Protein AF-A0A662XYL2-F1 (afdb_monomer_lite)

Secondary structure (DSSP, 8-state):
-TTS---TT-TT--SSHHHHHHHHHHHTT------SS---------PPPP------HHHHHHHHHHHHHHHHHHHHHHHHTT---SS--PPPTT-GGGS--SSS-HHHHHHHHT--TTSPP-TT-S-SS--HHHHTTT-----PPPP-

Sequence (148 aa):
LLDVRSDPHTPLVSLGHEYARATRFWTRGYDFYAPNEDVLFARYTWHESPLPLRASDSDIDAEQQQERVLAQSNRRIRQLLGLPMSVDNEPLEQSEPYALGQQRSMAAWQEFSGIDPNAAFNESTTNQFTICGAMTRGQLHYVPYEMK

Structure (mmCIF, N/CA/C/O backbone):
data_AF-A0A662XYL2-F1
#
_entry.id   AF-A0A662XYL2-F1
#
loop_
_atom_site.group_PDB
_atom_site.id
_atom_site.type_symbol
_atom_site.label_atom_id
_atom_site.label_alt_id
_atom_site.label_comp_id
_atom_site.label_asym_id
_atom_site.label_entity_id
_atom_site.label_seq_id
_atom_site.pdbx_PDB_ins_code
_atom_site.Cartn_x
_atom_site.Cartn_y
_atom_site.Cartn_z
_atom_site.occupancy
_atom_site.B_iso_or_equiv
_atom_site.auth_seq_id
_atom_site.auth_comp_id
_atom_site.auth_asym_id
_atom_site.auth_atom_id
_atom_site.pdbx_PDB_model_num
ATOM 1 N N . LEU A 1 1 ? -8.621 -15.058 1.723 1.00 55.62 1 LEU A N 1
ATOM 2 C CA . LEU A 1 1 ? -7.239 -14.901 1.195 1.00 55.62 1 LEU A CA 1
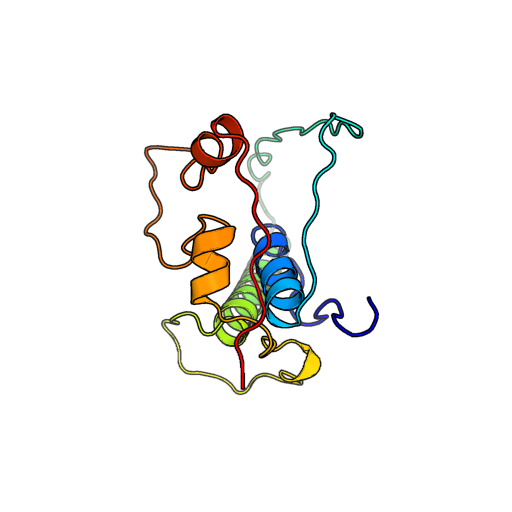ATOM 3 C C . LEU A 1 1 ? -7.146 -15.082 -0.321 1.00 55.62 1 LEU A C 1
ATOM 5 O O . LEU A 1 1 ? -6.520 -14.246 -0.950 1.00 55.62 1 LEU A O 1
ATOM 9 N N . LEU A 1 2 ? -7.781 -16.095 -0.932 1.00 66.25 2 LEU A N 1
ATOM 10 C CA . LEU A 1 2 ? -7.751 -16.287 -2.401 1.00 66.25 2 LEU A CA 1
ATOM 11 C C . LEU A 1 2 ? -8.402 -15.153 -3.220 1.00 66.25 2 LEU A C 1
ATOM 13 O O . LEU A 1 2 ? -8.136 -15.038 -4.417 1.00 66.25 2 LEU A O 1
ATOM 17 N N . ASP A 1 3 ? -9.235 -14.340 -2.569 1.00 79.25 3 ASP A N 1
ATOM 18 C CA . ASP A 1 3 ? -9.951 -13.208 -3.165 1.00 79.25 3 ASP A CA 1
ATOM 19 C C . ASP A 1 3 ? -9.071 -11.949 -3.338 1.00 79.25 3 ASP A C 1
ATOM 21 O O . ASP A 1 3 ? -9.330 -11.108 -4.191 1.00 79.25 3 ASP A O 1
ATOM 25 N N . VAL A 1 4 ? -7.963 -11.843 -2.586 1.00 88.31 4 VAL A N 1
ATOM 26 C CA . VAL A 1 4 ? -6.969 -10.759 -2.722 1.00 88.31 4 VAL A CA 1
ATOM 27 C C . VAL A 1 4 ? -5.607 -11.369 -3.027 1.00 88.31 4 VAL A C 1
ATOM 29 O O . VAL A 1 4 ? -4.793 -11.639 -2.143 1.00 88.31 4 VAL A O 1
ATOM 32 N N . ARG A 1 5 ? -5.370 -11.639 -4.311 1.00 88.62 5 ARG A N 1
ATOM 33 C CA . ARG A 1 5 ? -4.148 -12.308 -4.786 1.00 88.62 5 ARG A CA 1
ATOM 34 C C . ARG A 1 5 ? -2.970 -11.348 -4.864 1.00 88.62 5 ARG A C 1
ATOM 36 O O . ARG A 1 5 ? -3.166 -10.159 -5.116 1.00 88.62 5 ARG A O 1
ATOM 43 N N . SER A 1 6 ? -1.758 -11.872 -4.700 1.00 88.81 6 SER A N 1
ATOM 44 C CA . SER A 1 6 ? -0.537 -11.165 -5.101 1.00 88.81 6 SER A CA 1
ATOM 45 C C . SER A 1 6 ? -0.603 -10.846 -6.591 1.00 88.81 6 SER A C 1
ATOM 47 O O . SER A 1 6 ? -0.973 -11.722 -7.369 1.00 88.81 6 SER A O 1
ATOM 49 N N . ASP A 1 7 ? -0.267 -9.616 -6.969 1.00 91.19 7 ASP A N 1
ATOM 50 C CA . ASP A 1 7 ? -0.190 -9.234 -8.376 1.00 91.19 7 ASP A CA 1
ATOM 51 C C . ASP A 1 7 ? 1.140 -9.746 -8.960 1.00 91.19 7 ASP A C 1
ATOM 53 O O . ASP A 1 7 ? 2.200 -9.337 -8.481 1.00 91.19 7 ASP A O 1
ATOM 57 N N . PRO A 1 8 ? 1.132 -10.672 -9.938 1.00 91.44 8 PRO 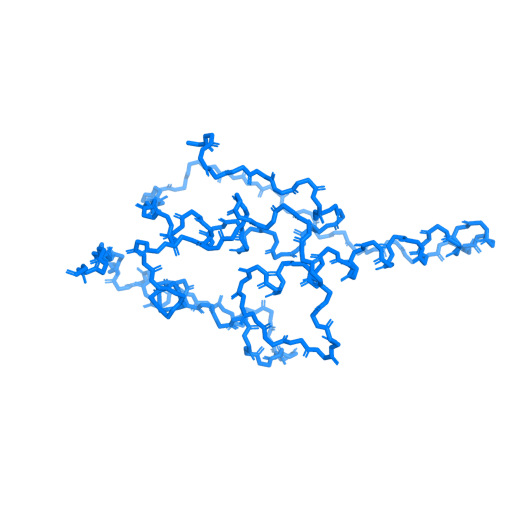A N 1
ATOM 58 C CA . PRO A 1 8 ? 2.364 -11.169 -10.547 1.00 91.44 8 PRO A CA 1
ATOM 59 C C . PRO A 1 8 ? 3.062 -10.110 -11.416 1.00 91.44 8 PRO A C 1
ATOM 61 O O . PRO A 1 8 ? 4.226 -10.287 -11.764 1.00 91.44 8 PRO A O 1
ATOM 64 N N . HIS A 1 9 ? 2.381 -9.007 -11.742 1.00 91.25 9 HIS A N 1
ATOM 65 C CA . HIS A 1 9 ? 2.877 -7.934 -12.606 1.00 91.25 9 HIS A CA 1
ATOM 66 C C . HIS A 1 9 ? 3.584 -6.807 -11.839 1.00 91.25 9 HIS A C 1
ATOM 68 O O . HIS A 1 9 ? 3.832 -5.741 -12.400 1.00 91.25 9 HIS A O 1
ATOM 74 N N . THR A 1 10 ? 3.905 -7.016 -10.558 1.00 91.56 10 THR A N 1
ATOM 75 C CA . THR A 1 10 ? 4.680 -6.063 -9.744 1.00 91.56 10 THR A CA 1
ATOM 76 C C . THR A 1 10 ? 5.993 -6.664 -9.212 1.00 91.56 10 THR A C 1
ATOM 78 O O . THR A 1 10 ? 6.211 -6.662 -7.995 1.00 91.56 10 THR A O 1
ATOM 81 N N . PRO A 1 11 ? 6.863 -7.244 -10.065 1.00 91.62 11 PRO A N 1
ATOM 82 C CA . PRO A 1 11 ? 8.149 -7.782 -9.626 1.00 91.62 11 PRO A CA 1
ATOM 83 C C . PRO A 1 11 ? 9.097 -6.681 -9.122 1.00 91.62 11 PRO A C 1
ATOM 85 O O . PRO A 1 11 ? 8.964 -5.510 -9.464 1.00 91.62 11 PRO A O 1
ATOM 88 N N . LEU A 1 12 ? 10.096 -7.076 -8.327 1.00 88.50 12 LEU A N 1
ATOM 89 C CA . LEU A 1 12 ? 11.167 -6.213 -7.796 1.00 88.50 12 LEU A CA 1
ATOM 90 C C . LEU A 1 12 ? 10.721 -5.082 -6.848 1.00 88.50 12 LEU A C 1
ATOM 92 O O . LEU A 1 12 ? 11.575 -4.431 -6.252 1.00 88.50 12 LEU A O 1
ATOM 96 N N . VAL A 1 13 ? 9.417 -4.866 -6.651 1.00 87.56 13 VAL A N 1
ATOM 97 C CA . VAL A 1 13 ? 8.908 -3.906 -5.664 1.00 87.56 13 VAL A CA 1
ATOM 98 C C . VAL A 1 13 ? 9.127 -4.467 -4.263 1.00 87.56 13 VAL A C 1
ATOM 100 O O . VAL A 1 13 ? 8.452 -5.406 -3.842 1.00 87.56 13 VAL A O 1
ATOM 103 N N . SER A 1 14 ? 10.071 -3.876 -3.540 1.00 76.56 14 SER A N 1
ATOM 104 C CA . SER A 1 14 ? 10.322 -4.165 -2.128 1.00 76.56 14 SER A CA 1
ATOM 105 C C . SER A 1 14 ? 9.605 -3.171 -1.219 1.00 76.56 14 SER A C 1
ATOM 107 O O . SER A 1 14 ? 8.895 -3.578 -0.311 1.00 76.56 14 SER A O 1
ATOM 109 N N . LEU A 1 15 ? 9.742 -1.872 -1.490 1.00 79.56 15 LEU A N 1
ATOM 110 C CA . LEU A 1 15 ? 9.164 -0.806 -0.675 1.00 79.56 15 LEU A CA 1
ATOM 111 C C . LEU A 1 15 ? 7.787 -0.389 -1.197 1.00 79.56 15 LEU A C 1
ATOM 113 O O . LEU A 1 15 ? 7.604 -0.150 -2.389 1.00 79.56 15 LEU A O 1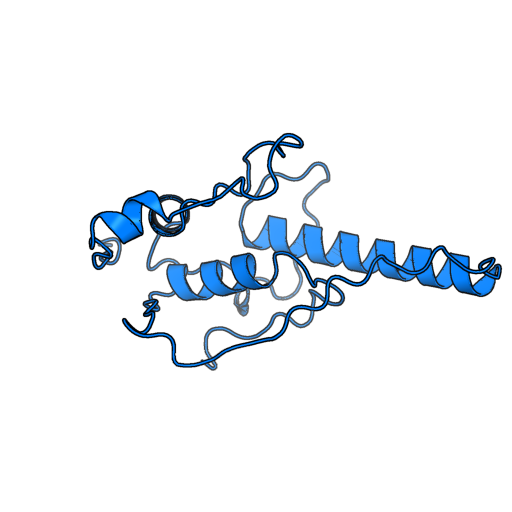
ATOM 117 N N . GLY A 1 16 ? 6.816 -0.278 -0.290 1.00 81.88 16 GLY A N 1
ATOM 118 C CA . GLY A 1 16 ? 5.461 0.192 -0.599 1.00 81.88 16 GLY A CA 1
ATOM 119 C C . GLY A 1 16 ? 4.517 -0.897 -1.117 1.00 81.88 16 GLY A C 1
ATOM 120 O O . GLY A 1 16 ? 3.309 -0.662 -1.223 1.00 81.88 16 GLY A O 1
ATOM 121 N N . HIS A 1 17 ? 5.021 -2.109 -1.366 1.00 85.81 17 HIS A N 1
ATOM 122 C CA . HIS A 1 17 ? 4.192 -3.263 -1.714 1.00 85.81 17 HIS A CA 1
ATOM 123 C C . HIS A 1 17 ? 3.237 -3.637 -0.566 1.00 85.81 17 HIS A C 1
ATOM 125 O O . HIS A 1 17 ? 2.096 -4.034 -0.815 1.00 85.81 17 HIS A O 1
ATOM 131 N N . GLU A 1 18 ? 3.652 -3.448 0.687 1.00 89.56 18 GLU A N 1
ATOM 132 C CA . GLU A 1 18 ? 2.827 -3.647 1.879 1.00 89.56 18 GLU A CA 1
ATOM 133 C C . GLU A 1 18 ? 1.633 -2.696 1.887 1.00 89.56 18 GLU A C 1
ATOM 135 O O . GLU A 1 18 ? 0.503 -3.144 2.078 1.00 89.56 18 GLU A O 1
ATOM 140 N N . TYR A 1 19 ? 1.861 -1.407 1.610 1.00 91.94 19 TYR A N 1
ATOM 141 C CA . TYR A 1 19 ? 0.793 -0.411 1.543 1.00 91.94 19 TYR A CA 1
ATOM 142 C C . TYR A 1 19 ? -0.190 -0.733 0.416 1.00 91.94 19 TYR A C 1
ATOM 144 O O . TYR A 1 19 ? -1.397 -0.799 0.650 1.00 91.94 19 TYR A O 1
ATOM 152 N N . ALA A 1 20 ? 0.307 -1.012 -0.793 1.00 92.62 20 ALA A N 1
ATOM 153 C CA . ALA A 1 20 ? -0.537 -1.364 -1.935 1.00 92.62 20 ALA A CA 1
ATOM 154 C C . ALA A 1 20 ? -1.396 -2.609 -1.652 1.00 92.62 20 ALA A C 1
ATOM 156 O O . ALA A 1 20 ? -2.594 -2.645 -1.949 1.00 92.62 20 ALA A O 1
ATOM 157 N N . ARG A 1 21 ? -0.806 -3.627 -1.018 1.00 92.25 21 ARG A N 1
ATOM 158 C CA . ARG A 1 21 ? -1.510 -4.851 -0.630 1.00 92.25 21 ARG A CA 1
ATOM 159 C C . ARG A 1 21 ? -2.539 -4.595 0.468 1.00 92.25 21 ARG A C 1
ATOM 161 O O . ARG A 1 21 ? -3.680 -5.031 0.319 1.00 92.25 21 ARG A O 1
ATOM 168 N N . ALA A 1 22 ? -2.166 -3.895 1.536 1.00 94.12 22 ALA A N 1
ATOM 169 C CA . ALA A 1 22 ? -3.066 -3.560 2.638 1.00 94.12 22 ALA A CA 1
ATOM 170 C C . ALA A 1 22 ? -4.274 -2.757 2.138 1.00 94.12 22 ALA A C 1
ATOM 172 O O . ALA A 1 22 ? -5.413 -3.106 2.434 1.00 94.12 22 ALA A O 1
ATOM 173 N N . THR A 1 23 ? -4.045 -1.778 1.263 1.00 95.50 23 THR A N 1
ATOM 174 C CA . THR A 1 23 ? -5.108 -0.984 0.635 1.00 95.50 23 THR A CA 1
ATOM 175 C C . THR A 1 23 ? -6.146 -1.867 -0.073 1.00 95.50 23 THR A C 1
ATOM 177 O O . THR A 1 23 ? -7.356 -1.688 0.081 1.00 95.50 23 THR A O 1
ATOM 180 N N . ARG A 1 24 ? -5.696 -2.883 -0.822 1.00 94.75 24 ARG A N 1
ATOM 181 C CA . ARG A 1 24 ? -6.588 -3.816 -1.532 1.00 94.75 24 ARG A CA 1
ATOM 182 C C . ARG A 1 24 ? -7.391 -4.721 -0.603 1.00 94.75 24 ARG A C 1
ATOM 184 O O . ARG A 1 24 ? -8.532 -5.040 -0.933 1.00 94.75 24 ARG A O 1
ATOM 191 N N . PHE A 1 25 ? -6.806 -5.150 0.514 1.00 94.75 25 PHE A N 1
ATOM 192 C CA . PHE A 1 25 ? -7.528 -5.886 1.553 1.00 94.75 25 PHE A CA 1
ATOM 193 C C . PHE A 1 25 ? -8.582 -4.991 2.210 1.00 94.75 25 PHE A C 1
ATOM 195 O O . PHE A 1 25 ? -9.757 -5.350 2.249 1.00 94.75 25 PHE A O 1
ATOM 202 N N . TRP A 1 26 ? -8.184 -3.799 2.645 1.00 94.81 26 TRP A N 1
ATOM 203 C CA . TRP A 1 26 ? -9.057 -2.855 3.334 1.00 94.81 26 TRP A CA 1
ATOM 204 C C . TRP A 1 26 ? -10.292 -2.481 2.509 1.00 94.81 26 TRP A C 1
ATOM 206 O O . TRP A 1 26 ? -11.425 -2.628 2.966 1.00 94.81 26 TRP A O 1
ATOM 216 N N . THR A 1 27 ? -10.080 -2.069 1.257 1.00 94.88 27 THR A N 1
ATOM 217 C CA . THR A 1 27 ? -11.156 -1.654 0.337 1.00 94.88 27 THR A CA 1
ATOM 218 C C . THR A 1 27 ? -12.078 -2.810 -0.069 1.00 94.88 27 THR A C 1
ATOM 220 O O . THR A 1 27 ? -13.202 -2.580 -0.513 1.00 94.88 27 THR A O 1
ATOM 223 N N . ARG A 1 28 ? -11.657 -4.069 0.121 1.00 93.94 28 ARG A N 1
ATOM 224 C CA . ARG A 1 28 ? -12.498 -5.273 -0.036 1.00 93.94 28 ARG A CA 1
ATOM 225 C C . ARG A 1 28 ? -13.198 -5.713 1.254 1.00 93.94 28 ARG A C 1
ATOM 227 O O . ARG A 1 28 ? -13.861 -6.743 1.251 1.00 93.94 28 ARG A O 1
ATOM 234 N N . GLY A 1 29 ? -13.090 -4.932 2.327 1.00 93.06 29 GLY A N 1
ATOM 235 C CA . GLY A 1 29 ? -13.840 -5.140 3.566 1.00 93.06 29 GLY A CA 1
ATOM 236 C C . GLY A 1 29 ? -13.125 -6.003 4.603 1.00 93.06 29 GLY A C 1
ATOM 237 O O . GLY A 1 29 ? -13.749 -6.398 5.584 1.00 93.06 29 GLY A O 1
ATOM 238 N N . TYR A 1 30 ? -11.834 -6.293 4.417 1.00 93.12 30 TYR A N 1
ATOM 239 C CA . TYR A 1 30 ? -11.042 -6.974 5.439 1.00 93.12 30 TYR A CA 1
ATOM 240 C C . TYR A 1 30 ? -10.700 -6.007 6.575 1.00 93.12 30 TYR A C 1
ATOM 242 O O . TYR A 1 30 ? -10.402 -4.836 6.335 1.00 93.12 30 TYR A O 1
ATOM 250 N N . ASP A 1 31 ? -10.705 -6.523 7.799 1.00 90.44 31 ASP A N 1
ATOM 251 C CA . ASP A 1 31 ? -10.327 -5.785 9.001 1.00 90.44 31 ASP A CA 1
ATOM 252 C C . ASP A 1 31 ? -8.880 -6.084 9.396 1.00 90.44 31 ASP A C 1
ATOM 254 O O . ASP A 1 31 ? -8.377 -7.196 9.194 1.00 90.44 31 ASP A O 1
ATOM 258 N N . PHE A 1 32 ? -8.208 -5.082 9.962 1.00 87.81 32 PHE A N 1
ATOM 259 C CA . PHE A 1 32 ? -6.845 -5.210 10.461 1.00 87.81 32 PHE A CA 1
ATOM 260 C C . PHE A 1 32 ? -6.828 -5.228 11.980 1.00 87.81 32 PHE A C 1
ATOM 262 O O . PHE A 1 32 ? -7.421 -4.377 12.638 1.00 87.81 32 PHE A O 1
ATOM 269 N N . TYR A 1 33 ? -6.108 -6.207 12.514 1.00 82.88 33 TYR A N 1
ATOM 270 C CA . TYR A 1 33 ? -5.939 -6.421 13.939 1.00 82.88 33 TYR A CA 1
ATOM 271 C C . TYR A 1 33 ? -4.449 -6.506 14.237 1.00 82.88 33 TYR A C 1
ATOM 273 O O . TYR A 1 33 ? -3.700 -7.153 13.503 1.00 82.88 33 TYR A O 1
ATOM 281 N N . ALA A 1 34 ? -4.039 -5.876 15.329 1.00 80.38 34 ALA A N 1
ATOM 282 C CA . ALA A 1 34 ? -2.728 -6.065 15.921 1.00 80.38 34 ALA A CA 1
ATOM 283 C C . ALA A 1 34 ? -2.921 -6.680 17.315 1.00 80.38 34 ALA A C 1
ATOM 285 O O . ALA A 1 34 ? -3.866 -6.301 18.013 1.00 80.38 34 ALA A O 1
ATOM 286 N N . PRO A 1 35 ? -2.078 -7.637 17.728 1.00 81.69 35 PRO A N 1
ATOM 287 C CA . PRO A 1 35 ? -2.035 -8.076 19.116 1.00 81.69 35 PRO A CA 1
ATOM 288 C C . PRO A 1 35 ? -1.749 -6.894 20.053 1.00 81.69 35 PRO A C 1
ATOM 290 O O . PRO A 1 35 ? -1.001 -5.986 19.699 1.00 81.69 35 PRO A O 1
ATOM 293 N N . ASN A 1 36 ? -2.310 -6.929 21.262 1.00 79.88 36 ASN A N 1
ATOM 294 C CA . ASN A 1 36 ? -2.044 -5.913 22.291 1.00 79.88 36 ASN A CA 1
ATOM 295 C C . ASN A 1 36 ? -0.673 -6.087 22.967 1.00 79.88 36 ASN A C 1
ATOM 297 O O . ASN A 1 36 ? -0.276 -5.258 23.782 1.00 79.88 36 ASN A O 1
ATOM 301 N N . GLU A 1 37 ? 0.017 -7.183 22.662 1.00 82.44 37 GLU A N 1
ATOM 302 C CA . GLU A 1 37 ? 1.314 -7.549 23.214 1.00 82.44 37 GLU A CA 1
ATOM 303 C C . GLU A 1 37 ? 2.250 -7.951 22.074 1.00 82.44 37 GLU A C 1
ATOM 305 O O . GLU A 1 37 ? 1.815 -8.509 21.063 1.00 82.44 37 GLU A O 1
ATOM 310 N N . ASP A 1 38 ? 3.545 -7.696 22.241 1.00 85.31 38 ASP A N 1
ATOM 311 C CA . ASP A 1 38 ? 4.547 -8.061 21.245 1.00 85.31 38 ASP A CA 1
ATOM 312 C C . ASP A 1 38 ? 4.744 -9.585 21.214 1.00 85.31 38 ASP A C 1
ATOM 314 O O . ASP A 1 38 ? 5.303 -10.181 22.135 1.00 85.31 38 ASP A O 1
ATOM 318 N N . VAL A 1 39 ? 4.294 -10.227 20.131 1.00 90.00 39 VAL A N 1
ATOM 319 C CA . VAL A 1 39 ? 4.354 -11.695 19.965 1.00 90.00 39 VAL A CA 1
ATOM 320 C C . VAL A 1 39 ? 5.430 -12.172 18.984 1.00 90.00 39 VAL A C 1
ATOM 322 O O . VAL A 1 39 ? 5.747 -13.360 18.951 1.00 90.00 39 VAL A O 1
ATOM 325 N N . LEU A 1 40 ? 5.990 -11.275 18.166 1.00 89.50 40 LEU A N 1
ATOM 326 C CA . LEU A 1 40 ? 6.980 -11.604 17.139 1.00 89.50 40 LEU A CA 1
ATOM 327 C C . LEU A 1 40 ? 8.031 -10.499 17.035 1.00 89.50 40 LEU A C 1
ATOM 329 O O . LEU A 1 40 ? 7.701 -9.333 16.841 1.00 89.50 40 LEU A O 1
ATOM 333 N N . PHE A 1 41 ? 9.303 -10.892 17.078 1.00 87.62 41 PHE A N 1
ATOM 334 C CA . PHE A 1 41 ? 10.437 -9.982 16.952 1.00 87.62 41 PHE A CA 1
ATOM 335 C C . PHE A 1 41 ? 11.244 -10.328 15.701 1.00 87.62 41 PHE A C 1
ATOM 337 O O . PHE A 1 41 ? 11.632 -11.479 15.501 1.00 87.62 41 PHE A O 1
ATOM 344 N N . ALA A 1 42 ? 11.532 -9.322 14.878 1.00 85.44 42 ALA A N 1
ATOM 345 C CA . ALA A 1 42 ? 12.402 -9.440 13.715 1.00 85.44 42 ALA A CA 1
ATOM 346 C C . ALA A 1 42 ? 13.648 -8.569 13.907 1.00 85.44 42 ALA A C 1
ATOM 348 O O . ALA A 1 42 ? 13.565 -7.443 14.399 1.00 85.44 42 ALA A O 1
ATOM 349 N N . ARG A 1 43 ? 14.817 -9.085 13.514 1.00 84.25 43 ARG A N 1
ATOM 350 C CA . ARG A 1 43 ? 16.055 -8.298 13.479 1.00 84.25 43 ARG A CA 1
ATOM 351 C C . ARG A 1 43 ? 16.179 -7.635 12.117 1.00 84.25 43 ARG A C 1
ATOM 353 O O . ARG A 1 43 ? 16.420 -8.316 11.127 1.00 84.25 43 ARG A O 1
ATOM 360 N N . TYR A 1 44 ? 16.054 -6.315 12.088 1.00 75.50 44 TYR A N 1
ATOM 361 C CA . TYR A 1 44 ? 16.359 -5.531 10.899 1.00 75.50 44 TYR A CA 1
ATOM 362 C C . TYR A 1 44 ? 17.861 -5.267 10.846 1.00 75.50 44 TYR A C 1
ATOM 364 O O . TYR A 1 44 ? 18.421 -4.635 11.741 1.00 75.50 44 TYR A O 1
ATOM 372 N N . THR A 1 45 ? 18.525 -5.759 9.805 1.00 73.00 45 THR A N 1
ATOM 373 C CA . THR A 1 45 ? 19.891 -5.349 9.482 1.00 73.00 45 THR A CA 1
ATOM 374 C C . THR A 1 45 ? 19.813 -4.217 8.474 1.00 73.00 45 THR A C 1
ATOM 376 O O . THR A 1 45 ? 19.472 -4.447 7.315 1.00 73.00 45 THR A O 1
ATOM 379 N N . TRP A 1 46 ? 20.136 -3.002 8.906 1.00 58.38 46 TRP A N 1
ATOM 380 C CA . TRP A 1 46 ? 20.452 -1.924 7.978 1.00 58.38 46 TRP A CA 1
ATOM 381 C C . TRP A 1 46 ? 21.780 -2.274 7.309 1.00 58.38 46 TRP A C 1
ATOM 383 O O . TRP A 1 46 ? 22.840 -2.133 7.914 1.00 58.38 46 TRP A O 1
ATOM 393 N N . HIS A 1 47 ? 21.721 -2.832 6.103 1.00 55.84 47 HIS A N 1
ATOM 394 C CA . HIS A 1 47 ? 22.901 -2.951 5.260 1.00 55.84 47 HIS A CA 1
ATOM 395 C C . HIS A 1 47 ? 23.024 -1.643 4.486 1.00 55.84 47 HIS A C 1
ATOM 397 O O . HIS A 1 47 ? 22.127 -1.299 3.715 1.00 55.84 47 HIS A O 1
ATOM 403 N N . GLU A 1 48 ? 24.114 -0.905 4.697 1.00 54.38 48 GLU A N 1
ATOM 404 C CA . GLU A 1 48 ? 24.546 0.060 3.691 1.00 54.38 48 GLU A CA 1
ATOM 405 C C . GLU A 1 48 ? 24.760 -0.729 2.400 1.00 54.38 48 GLU A C 1
ATOM 407 O O . GLU A 1 48 ? 25.429 -1.767 2.405 1.00 54.38 48 GLU A O 1
ATOM 412 N N . SER A 1 49 ? 24.116 -0.294 1.315 1.00 47.44 49 SER A N 1
ATOM 413 C CA . SER A 1 49 ? 24.298 -0.938 0.019 1.00 47.44 49 SER A CA 1
ATOM 414 C C . SER A 1 49 ? 25.799 -0.933 -0.277 1.00 47.44 49 SER A C 1
ATOM 416 O O . SER A 1 49 ? 26.394 0.149 -0.233 1.00 47.44 49 SER A O 1
ATOM 418 N N . PRO A 1 50 ? 26.445 -2.093 -0.503 1.00 48.06 50 PRO A N 1
ATOM 419 C CA . PRO A 1 50 ? 27.871 -2.108 -0.773 1.00 48.06 50 PRO A CA 1
ATOM 420 C C . PRO A 1 50 ? 28.130 -1.183 -1.959 1.00 48.06 50 PRO A C 1
ATOM 422 O O . PRO A 1 50 ? 27.479 -1.315 -2.996 1.00 48.06 50 PRO A O 1
ATOM 425 N N . LEU A 1 51 ? 29.034 -0.212 -1.768 1.00 48.47 51 LEU A N 1
ATOM 426 C CA . LEU A 1 51 ? 29.513 0.664 -2.837 1.00 48.47 51 LEU A CA 1
ATOM 427 C C . LEU A 1 51 ? 29.783 -0.213 -4.064 1.00 48.47 51 LEU A C 1
ATOM 429 O O . LEU A 1 51 ? 30.482 -1.221 -3.903 1.00 48.47 51 LEU A O 1
ATOM 433 N N . PRO A 1 52 ? 29.229 0.104 -5.247 1.00 50.50 52 PRO A N 1
ATOM 434 C CA . PRO A 1 52 ? 29.335 -0.792 -6.382 1.00 50.50 52 PRO A CA 1
ATOM 435 C C . PRO A 1 52 ? 30.816 -0.997 -6.707 1.00 50.50 52 PRO A C 1
ATOM 437 O O . PRO A 1 52 ? 31.522 -0.088 -7.151 1.00 50.50 52 PRO A O 1
ATOM 440 N N . LEU A 1 53 ? 31.299 -2.214 -6.440 1.00 55.34 53 LEU A N 1
ATOM 441 C CA . LEU A 1 53 ? 32.493 -2.754 -7.075 1.00 55.34 53 LEU A CA 1
ATOM 442 C C . LEU A 1 53 ? 32.287 -2.550 -8.575 1.00 55.34 53 LEU A C 1
ATOM 444 O O . LEU A 1 53 ? 31.228 -2.918 -9.068 1.00 55.34 53 LEU A O 1
ATOM 448 N N . ARG A 1 54 ? 33.253 -1.905 -9.248 1.00 51.09 54 ARG A N 1
ATOM 449 C CA . ARG A 1 54 ? 33.206 -1.524 -10.674 1.00 51.09 54 ARG A CA 1
ATOM 450 C C . ARG A 1 54 ? 32.308 -2.463 -11.490 1.00 51.09 54 ARG A C 1
ATOM 452 O O . ARG A 1 54 ? 32.728 -3.574 -11.801 1.00 51.09 54 ARG A O 1
ATOM 459 N N . ALA A 1 55 ? 31.098 -1.996 -11.792 1.00 59.28 55 ALA A N 1
ATOM 460 C CA . ALA A 1 55 ? 30.137 -2.723 -12.604 1.00 59.28 55 ALA A CA 1
ATOM 461 C C . ALA A 1 55 ? 30.744 -2.960 -13.994 1.00 59.28 55 ALA A C 1
ATOM 463 O O . ALA A 1 55 ? 31.318 -2.044 -14.589 1.00 59.28 55 ALA A O 1
ATOM 464 N N . SER A 1 56 ? 30.679 -4.194 -14.485 1.00 65.12 56 SER A N 1
ATOM 465 C CA . SER A 1 56 ? 30.981 -4.496 -15.884 1.00 65.12 56 SER A CA 1
ATOM 466 C C . SER A 1 56 ? 29.866 -3.966 -16.794 1.00 65.12 56 SER A C 1
ATOM 468 O O . SER A 1 56 ? 28.754 -3.725 -16.329 1.00 65.12 56 SER A O 1
ATOM 470 N N . ASP A 1 57 ? 30.117 -3.820 -18.098 1.00 69.00 57 ASP A N 1
ATOM 471 C CA . ASP A 1 57 ? 29.083 -3.365 -19.047 1.00 69.00 57 ASP A CA 1
ATOM 472 C C . ASP A 1 57 ? 27.828 -4.265 -19.018 1.00 69.00 57 ASP A C 1
ATOM 474 O O . ASP A 1 57 ? 26.704 -3.776 -19.102 1.00 69.00 57 ASP A O 1
ATOM 478 N N . SER A 1 58 ? 27.999 -5.575 -18.792 1.00 68.25 58 SER A N 1
ATOM 479 C CA . SER A 1 58 ? 26.876 -6.503 -18.599 1.00 68.25 58 SER A CA 1
ATOM 480 C C . SER A 1 58 ? 26.095 -6.269 -17.303 1.00 68.25 58 SER A C 1
ATOM 482 O O . SER A 1 58 ? 24.892 -6.527 -17.268 1.00 68.25 58 SER A O 1
ATOM 484 N N . ASP A 1 59 ? 26.754 -5.780 -16.249 1.00 70.31 59 ASP A N 1
ATOM 485 C CA . ASP A 1 59 ? 26.089 -5.433 -14.989 1.00 70.31 59 ASP A CA 1
ATOM 486 C C . ASP A 1 59 ? 25.270 -4.146 -15.147 1.00 70.31 59 ASP A C 1
ATOM 488 O O . ASP A 1 59 ? 24.166 -4.055 -14.617 1.00 70.31 59 ASP A O 1
ATOM 492 N N . ILE A 1 60 ? 25.765 -3.189 -15.943 1.00 72.81 60 ILE A N 1
ATOM 493 C CA . ILE A 1 60 ? 25.059 -1.940 -16.263 1.00 72.81 60 ILE A CA 1
ATOM 494 C C . ILE A 1 60 ? 23.767 -2.233 -17.039 1.00 72.81 60 ILE A C 1
ATOM 496 O O . ILE A 1 60 ? 22.706 -1.710 -16.696 1.00 72.81 60 ILE A O 1
ATOM 500 N N . ASP A 1 61 ? 23.819 -3.093 -18.059 1.00 79.69 61 ASP A N 1
ATOM 501 C CA . ASP A 1 61 ? 22.627 -3.468 -18.832 1.00 79.69 61 ASP A CA 1
ATOM 502 C C . ASP A 1 61 ? 21.579 -4.190 -17.967 1.00 79.69 61 ASP A C 1
ATOM 504 O O . ASP A 1 61 ? 20.369 -3.962 -18.113 1.00 79.69 61 ASP A O 1
ATOM 508 N N . ALA A 1 62 ? 22.034 -5.040 -17.041 1.00 81.44 62 ALA A N 1
ATOM 509 C CA . ALA A 1 62 ? 21.175 -5.741 -16.093 1.00 81.44 62 ALA A CA 1
ATOM 510 C C . ALA A 1 62 ? 20.524 -4.780 -15.086 1.00 81.44 62 ALA A C 1
ATOM 512 O O . ALA A 1 62 ? 19.315 -4.868 -14.860 1.00 81.44 62 ALA A O 1
ATOM 513 N N . GLU A 1 63 ? 21.285 -3.836 -14.531 1.00 83.62 63 GLU A N 1
ATOM 514 C CA . GLU A 1 63 ? 20.791 -2.813 -13.604 1.00 83.62 63 GLU A CA 1
ATOM 515 C C . GLU A 1 63 ?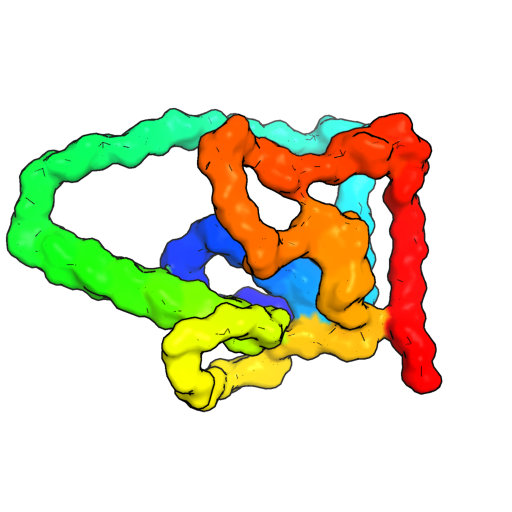 19.737 -1.925 -14.274 1.00 83.62 63 GLU A C 1
ATOM 517 O O . GLU A 1 63 ? 18.627 -1.771 -13.759 1.00 83.62 63 GLU A O 1
ATOM 522 N N . GLN A 1 64 ? 20.015 -1.437 -15.485 1.00 86.50 64 GLN A N 1
ATOM 523 C CA . GLN A 1 64 ? 19.043 -0.656 -16.250 1.00 86.50 64 GLN A CA 1
ATOM 524 C C . GLN A 1 64 ? 17.772 -1.459 -16.551 1.00 86.50 64 GLN A C 1
ATOM 526 O O . GLN A 1 64 ? 16.665 -0.916 -16.553 1.00 86.50 64 GLN A O 1
ATOM 531 N N . GLN A 1 65 ? 17.898 -2.761 -16.823 1.00 87.31 65 GLN A N 1
ATOM 532 C CA . GLN A 1 65 ? 16.737 -3.621 -17.022 1.00 87.31 65 GLN A CA 1
ATOM 533 C C . GLN A 1 65 ? 15.915 -3.771 -15.737 1.00 87.31 65 GLN A C 1
ATOM 535 O O . GLN A 1 65 ? 14.685 -3.699 -15.798 1.00 87.31 65 GLN A O 1
ATOM 540 N N . GLN A 1 66 ? 16.562 -3.945 -14.584 1.00 88.25 66 GLN A N 1
ATOM 541 C CA . GLN A 1 66 ? 15.887 -3.999 -13.287 1.00 88.25 66 GLN A CA 1
ATOM 542 C C . GLN A 1 66 ? 15.171 -2.685 -12.971 1.00 88.25 66 GLN A C 1
ATOM 544 O O . GLN A 1 66 ? 14.007 -2.715 -12.572 1.00 88.25 66 GLN A O 1
ATOM 549 N N . GLU A 1 67 ? 15.813 -1.543 -13.214 1.00 88.81 67 GLU A N 1
ATOM 550 C CA . GLU A 1 67 ? 15.219 -0.222 -13.007 1.00 88.81 67 GLU A CA 1
ATOM 551 C C . GLU A 1 67 ? 13.981 -0.020 -13.892 1.00 88.81 67 GLU A C 1
ATOM 553 O O . GLU A 1 67 ? 12.929 0.408 -13.409 1.00 88.81 67 GLU A O 1
ATOM 558 N N . ARG A 1 68 ? 14.048 -0.416 -15.172 1.00 89.38 68 ARG A N 1
ATOM 559 C CA . ARG A 1 68 ? 12.892 -0.374 -16.086 1.00 89.38 68 ARG A CA 1
ATOM 560 C C . ARG A 1 68 ? 11.722 -1.213 -15.570 1.00 89.38 68 ARG A C 1
ATOM 562 O O . ARG A 1 68 ? 10.586 -0.733 -15.577 1.00 89.38 68 ARG A O 1
ATOM 569 N N . VAL A 1 69 ? 11.988 -2.437 -15.113 1.00 89.62 69 VAL A N 1
ATOM 570 C CA . VAL A 1 69 ? 10.971 -3.357 -14.572 1.00 89.62 69 VAL A CA 1
ATOM 571 C C . VAL A 1 69 ? 10.376 -2.827 -13.262 1.00 89.62 69 VAL A C 1
ATOM 573 O O . VAL A 1 69 ? 9.156 -2.857 -13.076 1.00 89.62 69 VAL A O 1
ATOM 576 N N . LEU A 1 70 ? 11.204 -2.280 -12.372 1.00 90.69 70 LEU A N 1
ATOM 577 C CA . LEU A 1 70 ? 10.754 -1.655 -11.129 1.00 90.69 70 LEU A CA 1
ATOM 578 C C . LEU A 1 70 ? 9.878 -0.428 -11.412 1.00 90.69 70 LEU A C 1
ATOM 580 O O . LEU A 1 70 ? 8.807 -0.277 -10.824 1.00 90.69 70 LEU A O 1
ATOM 584 N N . ALA A 1 71 ? 10.279 0.424 -12.358 1.00 89.69 71 ALA A N 1
ATOM 585 C CA . ALA A 1 71 ? 9.507 1.594 -12.760 1.00 89.69 71 ALA A CA 1
ATOM 586 C C . ALA A 1 71 ? 8.144 1.207 -13.361 1.00 89.69 71 ALA A C 1
ATOM 588 O O . ALA A 1 71 ? 7.138 1.848 -13.056 1.00 89.69 71 ALA A O 1
ATOM 589 N N . GLN A 1 72 ? 8.081 0.147 -14.177 1.00 90.44 72 GLN A N 1
ATOM 590 C CA . GLN A 1 72 ? 6.818 -0.406 -14.688 1.00 90.44 72 GLN A CA 1
ATOM 591 C C . GLN A 1 72 ? 5.918 -0.907 -13.553 1.00 90.44 72 GLN A C 1
ATOM 593 O O . GLN A 1 72 ? 4.738 -0.562 -13.504 1.00 90.44 72 GLN A O 1
ATOM 598 N N . SER A 1 73 ? 6.490 -1.648 -12.607 1.00 91.69 73 SER A N 1
ATOM 599 C CA . SER A 1 73 ? 5.768 -2.185 -11.450 1.00 91.69 73 SER A CA 1
ATOM 600 C C . SER A 1 73 ? 5.200 -1.076 -10.562 1.00 91.69 73 SER A C 1
ATOM 602 O O . SER A 1 73 ? 4.026 -1.108 -10.192 1.00 91.69 73 SER A O 1
ATOM 604 N N . ASN A 1 74 ? 5.995 -0.040 -10.282 1.00 91.06 74 ASN A N 1
ATOM 605 C CA . ASN A 1 74 ? 5.557 1.125 -9.516 1.00 91.06 74 ASN A CA 1
ATOM 606 C C . ASN A 1 74 ? 4.457 1.910 -10.241 1.00 91.06 74 ASN A C 1
ATOM 608 O O . ASN A 1 74 ? 3.478 2.305 -9.609 1.00 91.06 74 ASN A O 1
ATOM 612 N N . ARG A 1 75 ? 4.565 2.102 -11.565 1.00 90.88 75 ARG A N 1
ATOM 613 C CA . ARG A 1 75 ? 3.496 2.726 -12.366 1.00 90.88 75 ARG A CA 1
ATOM 614 C C . ARG A 1 75 ? 2.194 1.941 -12.263 1.00 90.88 75 ARG A C 1
ATOM 616 O O . ARG A 1 75 ? 1.159 2.530 -11.966 1.00 90.88 75 ARG A O 1
ATOM 623 N N . ARG A 1 76 ? 2.252 0.616 -12.410 1.00 92.19 76 ARG A N 1
ATOM 624 C CA . ARG A 1 76 ? 1.080 -0.251 -12.262 1.00 92.19 76 ARG A CA 1
ATOM 625 C C . ARG A 1 76 ? 0.427 -0.108 -10.889 1.00 92.19 76 ARG A C 1
ATOM 627 O O . ARG A 1 76 ? -0.787 0.057 -10.815 1.00 92.19 76 ARG A O 1
ATOM 634 N N . ILE A 1 77 ? 1.213 -0.129 -9.810 1.00 92.75 77 ILE A N 1
ATOM 635 C CA . ILE A 1 77 ? 0.697 0.083 -8.449 1.00 92.75 77 ILE A CA 1
ATOM 636 C C . ILE A 1 77 ? -0.004 1.440 -8.352 1.00 92.75 77 ILE A C 1
ATOM 638 O O . ILE A 1 77 ? -1.128 1.506 -7.863 1.00 92.75 77 ILE A O 1
ATOM 642 N N . ARG A 1 78 ? 0.612 2.515 -8.859 1.00 92.06 78 ARG A N 1
ATOM 643 C CA . ARG A 1 78 ? -0.002 3.851 -8.848 1.00 92.06 78 ARG A CA 1
ATOM 644 C C . ARG A 1 78 ? -1.331 3.877 -9.598 1.00 92.06 78 ARG A C 1
ATOM 646 O O . ARG A 1 78 ? -2.298 4.391 -9.046 1.00 92.06 78 ARG A O 1
ATOM 653 N N . GLN A 1 79 ? -1.410 3.272 -10.783 1.00 92.19 79 GLN A N 1
ATOM 654 C CA . GLN A 1 79 ? -2.663 3.170 -11.542 1.00 92.19 79 GLN A CA 1
ATOM 655 C C . GLN A 1 79 ? -3.739 2.392 -10.783 1.00 92.19 79 GLN A C 1
ATOM 657 O O . GLN A 1 79 ? -4.866 2.865 -10.670 1.00 92.19 79 GLN A O 1
ATOM 662 N N . LEU A 1 80 ? -3.397 1.224 -10.226 1.00 92.44 80 LEU A N 1
ATOM 663 C CA . LEU A 1 80 ? -4.340 0.394 -9.468 1.00 92.44 80 LEU A CA 1
ATOM 664 C C . LEU A 1 80 ? -4.869 1.103 -8.217 1.00 92.44 80 LEU A C 1
ATOM 666 O O . LEU A 1 80 ? -6.008 0.866 -7.829 1.00 92.44 80 LEU A O 1
ATOM 670 N N . LEU A 1 81 ? -4.059 1.966 -7.602 1.00 92.69 81 LEU A N 1
ATOM 671 C CA . LEU A 1 81 ? -4.442 2.782 -6.449 1.00 92.69 81 LEU A CA 1
ATOM 672 C C . LEU A 1 81 ? -5.131 4.106 -6.833 1.00 92.69 81 LEU A C 1
ATOM 674 O O . LEU A 1 81 ? -5.530 4.852 -5.942 1.00 92.69 81 LEU A O 1
ATOM 678 N N . GLY A 1 82 ? -5.262 4.418 -8.128 1.00 90.38 82 GLY A N 1
ATOM 679 C CA . GLY A 1 82 ? -5.834 5.680 -8.607 1.00 90.38 82 GLY A CA 1
ATOM 680 C C . GLY A 1 82 ? -4.970 6.911 -8.307 1.00 90.38 82 GLY A C 1
ATOM 681 O O . GLY A 1 82 ? -5.494 8.015 -8.180 1.00 90.38 82 GLY A O 1
ATOM 682 N N . LEU A 1 83 ? -3.655 6.735 -8.153 1.00 90.12 83 LEU A N 1
ATOM 683 C CA . LEU A 1 83 ? -2.722 7.817 -7.840 1.00 90.12 83 LEU A CA 1
ATOM 684 C C . LEU A 1 83 ? -2.288 8.575 -9.105 1.00 90.12 83 LEU A C 1
ATOM 686 O O . LEU A 1 83 ? -2.163 7.967 -10.171 1.00 90.12 83 LEU A O 1
ATOM 690 N N . PRO A 1 84 ? -1.969 9.881 -8.995 1.00 87.81 84 PRO A N 1
ATOM 691 C CA . PRO A 1 84 ? -1.484 10.671 -10.121 1.00 87.81 84 PRO A CA 1
ATOM 692 C C . PRO A 1 84 ? -0.227 10.069 -10.757 1.00 87.81 84 PRO A C 1
ATOM 694 O O . PRO A 1 84 ? 0.668 9.580 -10.059 1.00 87.81 84 PRO A O 1
ATOM 697 N N . MET A 1 85 ? -0.122 10.157 -12.079 1.00 82.25 85 MET A N 1
ATOM 698 C CA . MET A 1 85 ? 1.059 9.744 -12.834 1.00 82.25 85 MET A CA 1
ATOM 699 C C . MET A 1 85 ? 1.469 10.823 -13.829 1.00 82.25 85 MET A C 1
ATOM 701 O O . MET A 1 85 ? 0.638 11.594 -14.295 1.00 82.25 85 MET A O 1
ATOM 705 N N . SER A 1 86 ? 2.761 10.866 -14.146 1.00 74.00 86 SER A N 1
ATOM 706 C CA . SER A 1 86 ? 3.354 11.824 -15.085 1.00 74.00 86 SER A CA 1
ATOM 707 C C . SER A 1 86 ? 3.272 11.397 -16.555 1.00 74.00 86 SER A C 1
ATOM 709 O O . SER A 1 86 ? 3.598 12.196 -17.426 1.00 74.00 86 SER A O 1
ATOM 711 N N . VAL A 1 87 ? 2.876 10.153 -16.835 1.00 74.50 87 VAL A N 1
ATOM 712 C CA . VAL A 1 87 ? 2.838 9.558 -18.180 1.00 74.50 87 VAL A CA 1
ATOM 713 C C . VAL A 1 87 ? 1.447 8.983 -18.432 1.00 74.50 87 VAL A C 1
ATOM 715 O O . VAL A 1 87 ? 0.779 8.562 -17.483 1.00 74.50 87 VAL A O 1
ATOM 718 N N . ASP A 1 88 ? 1.034 8.977 -19.700 1.00 66.50 88 ASP A N 1
ATOM 719 C CA . ASP A 1 88 ? -0.265 8.482 -20.149 1.00 66.50 88 ASP A CA 1
ATOM 720 C C . ASP A 1 88 ? -0.562 7.055 -19.674 1.00 66.50 88 ASP A C 1
ATOM 722 O O . ASP A 1 88 ? 0.319 6.204 -19.510 1.00 66.50 88 ASP A O 1
ATOM 726 N N . ASN A 1 89 ? -1.850 6.815 -19.430 1.00 66.69 89 ASN A N 1
ATOM 727 C CA . ASN A 1 89 ? -2.357 5.554 -18.918 1.00 66.69 89 ASN A CA 1
ATOM 728 C C . ASN A 1 89 ? -2.326 4.478 -20.002 1.00 66.69 89 ASN A C 1
ATOM 730 O O . ASN A 1 89 ? -3.304 4.299 -20.729 1.00 66.69 89 ASN A O 1
ATOM 734 N N . GLU A 1 90 ? -1.240 3.714 -20.057 1.00 73.69 90 GLU A N 1
ATOM 735 C CA . GLU A 1 90 ? -1.275 2.431 -20.751 1.00 73.69 90 GLU A CA 1
ATOM 736 C C . GLU A 1 90 ? -2.339 1.526 -20.102 1.00 73.69 90 GLU A C 1
ATOM 738 O O . GLU A 1 90 ? -2.443 1.494 -18.864 1.00 73.69 90 GLU A O 1
ATOM 743 N N . PRO A 1 91 ? -3.150 0.805 -20.899 1.00 79.00 91 PRO A N 1
ATOM 744 C CA . PRO A 1 91 ? -4.135 -0.128 -20.377 1.00 79.00 91 PRO A CA 1
ATOM 745 C C . PRO A 1 91 ? -3.473 -1.186 -19.496 1.00 79.00 91 PRO A C 1
ATOM 747 O O . PRO A 1 91 ? -2.515 -1.850 -19.891 1.00 79.00 91 PRO A O 1
ATOM 750 N N . LEU A 1 92 ? -4.013 -1.377 -18.297 1.00 82.81 92 LEU A N 1
ATOM 751 C CA . LEU A 1 92 ? -3.524 -2.399 -17.386 1.00 82.81 92 LEU A CA 1
ATOM 752 C C . LEU A 1 92 ? -3.988 -3.789 -17.825 1.00 82.81 92 LEU A C 1
ATOM 754 O O . LEU A 1 92 ? -5.185 -4.081 -17.857 1.00 82.81 92 LEU A O 1
ATOM 758 N N . GLU A 1 93 ? -3.037 -4.689 -18.056 1.00 80.50 93 GLU A N 1
ATOM 759 C CA . GLU A 1 93 ? -3.348 -6.105 -18.220 1.00 80.50 93 GLU A CA 1
ATOM 760 C C . GLU A 1 93 ? -3.967 -6.667 -16.928 1.00 80.50 93 GLU A C 1
ATOM 762 O O . GLU A 1 93 ? -3.414 -6.497 -15.834 1.00 80.50 93 GLU A O 1
ATOM 767 N N . GLN A 1 94 ? -5.111 -7.350 -17.059 1.00 78.50 94 GLN A N 1
ATOM 768 C CA . GLN A 1 94 ? -5.771 -8.078 -15.968 1.00 78.50 94 GLN A CA 1
ATOM 769 C C . GLN A 1 94 ? -5.958 -7.229 -14.696 1.00 78.50 94 GLN A C 1
ATOM 771 O O . GLN A 1 94 ? -5.712 -7.709 -13.593 1.00 78.50 94 GLN A O 1
AT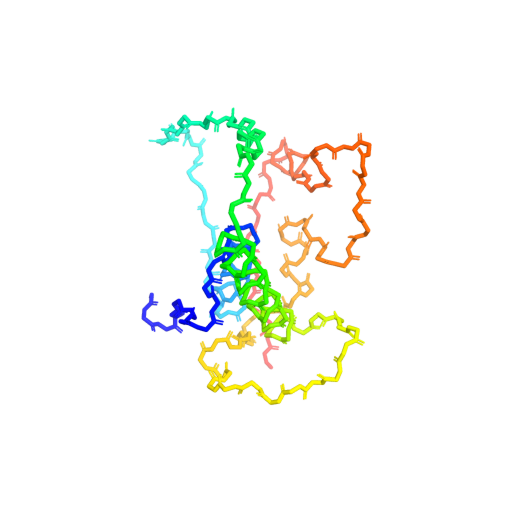OM 776 N N . SER A 1 95 ? -6.352 -5.961 -14.824 1.00 82.38 95 SER A N 1
ATOM 777 C CA . SER A 1 95 ? -6.465 -5.038 -13.685 1.00 82.38 95 SER A CA 1
ATOM 778 C C . SER A 1 95 ? -7.515 -5.450 -12.656 1.00 82.38 95 SER A C 1
ATOM 780 O O . SER A 1 95 ? -7.243 -5.371 -11.466 1.00 82.38 95 SER A O 1
ATOM 782 N N . GLU A 1 96 ? -8.687 -5.915 -13.089 1.00 87.75 96 GLU A N 1
ATOM 783 C CA . GLU A 1 96 ? -9.853 -6.209 -12.236 1.00 87.75 96 GLU A CA 1
ATOM 784 C C . GLU A 1 96 ? -9.553 -6.999 -10.940 1.00 87.75 96 GLU A C 1
ATOM 786 O O . GLU A 1 96 ? -9.881 -6.518 -9.850 1.00 87.75 96 GLU A O 1
ATOM 791 N N . PRO A 1 97 ? -8.872 -8.165 -10.965 1.00 88.94 97 PRO A N 1
ATOM 792 C CA . PRO A 1 97 ? -8.542 -8.899 -9.735 1.00 88.94 97 PRO A CA 1
ATOM 793 C C . PRO A 1 97 ? -7.579 -8.146 -8.798 1.00 88.94 97 PRO A C 1
ATOM 795 O O . PRO A 1 97 ? -7.494 -8.451 -7.600 1.00 88.94 97 PRO A O 1
ATOM 798 N N . TYR A 1 98 ? -6.841 -7.165 -9.317 1.00 91.50 98 TYR A N 1
ATOM 799 C CA . TYR A 1 98 ? -5.849 -6.383 -8.580 1.00 91.50 98 TYR A CA 1
ATOM 800 C C . TYR A 1 98 ? -6.296 -4.949 -8.279 1.00 91.50 98 TYR A C 1
ATOM 802 O O . TYR A 1 98 ? -5.651 -4.285 -7.472 1.00 91.50 98 TYR A O 1
ATOM 810 N N . ALA A 1 99 ? -7.426 -4.505 -8.831 1.00 90.81 99 ALA A N 1
ATOM 811 C CA . ALA A 1 99 ? -8.017 -3.196 -8.585 1.00 90.81 99 ALA A CA 1
ATOM 812 C C . ALA A 1 99 ? -8.446 -3.030 -7.120 1.00 90.81 99 ALA A C 1
ATOM 814 O O . ALA A 1 99 ? -8.419 -3.982 -6.334 1.00 90.81 99 ALA A O 1
ATOM 815 N N . LEU A 1 100 ? -8.847 -1.826 -6.726 1.00 93.81 100 LEU A N 1
ATOM 816 C CA . LEU A 1 100 ? -9.424 -1.577 -5.406 1.00 93.81 100 LEU A CA 1
ATOM 817 C C . LEU A 1 100 ? -10.793 -2.251 -5.247 1.00 93.81 100 LEU A C 1
ATOM 819 O O . LEU A 1 100 ? -11.495 -2.521 -6.219 1.00 93.81 100 LEU A O 1
ATOM 823 N N . GLY A 1 101 ? -11.156 -2.554 -4.002 1.00 93.12 101 GLY A N 1
ATOM 824 C CA . GLY A 1 101 ? -12.522 -2.943 -3.667 1.00 93.12 101 GLY A CA 1
ATOM 825 C C . GLY A 1 101 ? -13.447 -1.731 -3.525 1.00 93.12 101 GLY A C 1
ATOM 826 O O . GLY A 1 101 ? -13.023 -0.587 -3.660 1.00 93.12 101 GLY A O 1
ATOM 827 N N . GLN A 1 102 ? -14.718 -2.003 -3.233 1.00 93.25 102 GLN A N 1
ATOM 828 C CA . GLN A 1 102 ? -15.771 -0.986 -3.093 1.00 93.25 102 GLN A CA 1
ATOM 829 C C . GLN A 1 102 ? -16.450 -1.006 -1.711 1.00 93.25 102 GLN A C 1
ATOM 831 O O . GLN A 1 102 ? -17.478 -0.370 -1.528 1.00 93.25 102 GLN A O 1
ATOM 836 N N . GLN A 1 103 ? -15.932 -1.773 -0.745 1.00 94.75 103 GLN A N 1
ATOM 837 C CA . GLN A 1 103 ? -16.527 -1.874 0.599 1.00 94.75 103 GLN A CA 1
ATOM 838 C C . GLN A 1 103 ? -16.154 -0.682 1.493 1.00 94.75 103 GLN A C 1
ATOM 840 O O . GLN A 1 103 ? -16.893 -0.336 2.414 1.00 94.75 103 GLN A O 1
ATOM 845 N N . ARG A 1 104 ? -14.989 -0.074 1.238 1.00 94.00 104 ARG A N 1
ATOM 846 C CA . ARG A 1 104 ? -14.479 1.133 1.905 1.00 94.00 104 ARG A CA 1
ATOM 847 C C . ARG A 1 104 ? -13.697 1.974 0.900 1.00 94.00 104 ARG A C 1
ATOM 849 O O . ARG A 1 104 ? -13.006 1.400 0.056 1.00 94.00 104 ARG A O 1
ATOM 856 N N . SER A 1 105 ? -13.762 3.299 1.010 1.00 93.75 105 SER A N 1
ATOM 857 C CA . SER A 1 105 ? -13.020 4.219 0.143 1.00 93.75 105 SER A CA 1
ATOM 858 C C . SER A 1 105 ? -11.528 4.325 0.478 1.00 93.75 105 SER A C 1
ATOM 860 O O . SER A 1 105 ? -11.061 3.982 1.568 1.00 93.75 105 SER A O 1
ATOM 862 N N . MET A 1 106 ? -10.774 4.877 -0.477 1.00 93.19 106 MET A N 1
ATOM 863 C CA . MET A 1 106 ? -9.381 5.289 -0.275 1.00 93.19 106 MET A CA 1
ATOM 864 C C . MET A 1 106 ? -9.235 6.402 0.764 1.00 93.19 106 MET A C 1
ATOM 866 O O . MET A 1 106 ? -8.257 6.402 1.502 1.00 93.19 106 MET A O 1
ATOM 870 N N . ALA A 1 107 ? -10.202 7.317 0.852 1.00 92.69 107 ALA A N 1
ATOM 871 C CA . ALA A 1 107 ? -10.184 8.380 1.854 1.00 92.69 107 ALA A CA 1
ATOM 872 C C . ALA A 1 107 ? -10.273 7.794 3.273 1.00 92.69 107 ALA A C 1
ATOM 874 O O . ALA A 1 107 ? -9.454 8.117 4.130 1.00 92.69 107 ALA A O 1
ATOM 875 N N . ALA A 1 108 ? -11.189 6.842 3.491 1.00 92.19 108 ALA A N 1
ATOM 876 C CA . ALA A 1 108 ? -11.279 6.117 4.757 1.00 92.19 108 ALA A CA 1
ATOM 877 C C . ALA A 1 108 ? -9.996 5.326 5.070 1.00 92.19 108 ALA A C 1
ATOM 879 O O . ALA A 1 108 ? -9.609 5.207 6.230 1.00 92.19 108 ALA A O 1
ATOM 880 N N . TRP A 1 109 ? -9.321 4.791 4.046 1.00 92.81 109 TRP A N 1
ATOM 881 C CA . TRP A 1 109 ? -8.030 4.128 4.225 1.00 92.81 109 TRP A CA 1
ATOM 882 C C . TRP A 1 109 ? -6.927 5.095 4.670 1.00 92.81 109 TRP A C 1
ATOM 884 O O . TRP A 1 109 ? -6.217 4.784 5.620 1.00 92.81 109 TRP A O 1
ATOM 894 N N . GLN A 1 110 ? -6.803 6.264 4.034 1.00 91.88 110 GLN A N 1
ATOM 895 C CA . GLN A 1 110 ? -5.817 7.288 4.405 1.00 91.88 110 GLN A CA 1
ATOM 896 C C . GLN A 1 110 ? -6.015 7.775 5.846 1.00 91.88 110 GLN A C 1
ATOM 898 O O . GLN A 1 110 ? -5.039 7.898 6.584 1.00 91.88 110 GLN A O 1
ATOM 903 N N . GLU A 1 111 ? -7.267 8.000 6.255 1.00 89.00 111 GLU A N 1
ATOM 904 C CA . GLU A 1 111 ? -7.633 8.365 7.629 1.00 89.00 111 GLU A CA 1
ATOM 905 C C . GLU A 1 111 ? -7.216 7.269 8.620 1.00 89.00 111 GLU A C 1
ATOM 907 O O . GLU A 1 111 ? -6.548 7.545 9.616 1.00 89.00 111 GLU A O 1
ATOM 912 N N . PHE A 1 112 ? -7.556 6.010 8.323 1.00 87.88 112 PHE A N 1
ATOM 913 C CA . PHE A 1 112 ? -7.245 4.877 9.192 1.00 87.88 112 PHE A CA 1
ATOM 914 C C . PHE A 1 112 ? -5.738 4.612 9.297 1.00 87.88 112 PHE A C 1
ATOM 916 O O . PHE A 1 112 ? -5.220 4.376 10.388 1.00 87.88 112 PHE A O 1
ATOM 923 N N . SER A 1 113 ? -5.022 4.628 8.171 1.00 88.31 113 SER A N 1
ATOM 924 C CA . SER A 1 113 ? -3.598 4.293 8.134 1.00 88.31 113 SER A CA 1
ATOM 925 C C . SER A 1 113 ? -2.697 5.469 8.514 1.00 88.31 113 SER A C 1
ATOM 927 O O . SER A 1 113 ? -1.519 5.255 8.792 1.00 88.31 113 SER A O 1
ATOM 929 N N . GLY A 1 114 ? -3.204 6.705 8.465 1.00 88.81 114 GLY A N 1
ATOM 930 C CA . GLY A 1 114 ? -2.416 7.928 8.636 1.00 88.81 114 GLY A CA 1
ATOM 931 C C . GLY A 1 114 ? -1.365 8.144 7.541 1.00 88.81 114 GLY A C 1
ATOM 932 O O . GLY A 1 114 ? -0.384 8.854 7.763 1.00 88.81 114 GLY A O 1
ATOM 933 N N . ILE A 1 115 ? -1.530 7.503 6.380 1.00 90.50 115 ILE A N 1
ATOM 934 C CA . ILE A 1 115 ? -0.582 7.568 5.260 1.00 90.50 115 ILE A CA 1
ATOM 935 C C . ILE A 1 115 ? -1.279 8.242 4.090 1.00 90.50 115 ILE A C 1
ATOM 937 O O . ILE A 1 115 ? -2.225 7.690 3.526 1.00 90.50 115 ILE A O 1
ATOM 941 N N . ASP A 1 116 ? -0.756 9.398 3.693 1.00 91.00 116 ASP A N 1
ATOM 942 C CA . ASP A 1 116 ? -1.108 10.032 2.430 1.00 91.00 116 ASP A CA 1
ATOM 943 C C . ASP A 1 116 ? -0.044 9.695 1.363 1.00 91.00 116 ASP A C 1
ATOM 945 O O . ASP A 1 116 ? 1.069 10.223 1.422 1.00 91.00 116 ASP A O 1
ATOM 949 N N . PRO A 1 117 ? -0.356 8.839 0.370 1.00 89.62 117 PRO A N 1
ATOM 950 C CA . PRO A 1 117 ? 0.563 8.481 -0.709 1.00 89.62 117 PRO A CA 1
ATOM 951 C C . PRO A 1 117 ? 0.880 9.640 -1.672 1.00 89.62 117 PRO A C 1
ATOM 953 O O . PRO A 1 117 ? 1.757 9.486 -2.524 1.00 89.62 117 PRO A O 1
ATOM 956 N N . ASN A 1 118 ? 0.180 10.776 -1.571 1.00 89.38 118 ASN A N 1
ATOM 957 C CA . ASN A 1 118 ? 0.477 11.992 -2.331 1.00 89.38 118 ASN A CA 1
ATOM 958 C C . ASN A 1 118 ? 1.298 13.016 -1.536 1.00 89.38 118 ASN A C 1
ATOM 960 O O . ASN A 1 118 ? 1.687 14.039 -2.102 1.00 89.38 118 ASN A O 1
ATOM 964 N N . ALA A 1 119 ? 1.578 12.764 -0.253 1.00 89.88 119 ALA A N 1
ATOM 965 C CA . ALA A 1 119 ? 2.377 13.677 0.549 1.00 89.88 119 ALA A CA 1
ATOM 966 C C . ALA A 1 119 ? 3.793 13.809 -0.028 1.00 89.88 119 ALA A C 1
ATOM 968 O O . ALA A 1 119 ? 4.443 12.817 -0.367 1.00 89.88 119 ALA A O 1
ATOM 969 N N . ALA A 1 120 ? 4.287 15.046 -0.109 1.00 89.12 120 ALA A N 1
ATOM 970 C CA . ALA A 1 120 ? 5.665 15.310 -0.504 1.00 89.12 120 ALA A CA 1
ATOM 971 C C . ALA A 1 120 ? 6.636 14.611 0.457 1.00 89.12 120 ALA A C 1
ATOM 973 O O . ALA A 1 120 ? 6.400 14.576 1.667 1.00 89.12 120 ALA A O 1
ATOM 974 N N . PHE A 1 121 ? 7.726 14.063 -0.078 1.00 85.69 121 PHE A N 1
ATOM 975 C CA . PHE A 1 121 ? 8.763 13.464 0.750 1.00 85.69 121 PHE A CA 1
ATOM 976 C C . PHE A 1 121 ? 9.421 14.532 1.628 1.00 85.69 121 PHE A C 1
ATOM 978 O O . PHE A 1 121 ? 9.821 15.589 1.139 1.00 85.69 121 PHE A O 1
ATOM 985 N N . ASN A 1 122 ? 9.522 14.259 2.926 1.00 86.44 122 ASN A N 1
ATOM 986 C CA . ASN A 1 122 ? 10.162 15.142 3.884 1.00 86.44 122 ASN A CA 1
ATOM 987 C C . ASN A 1 122 ? 11.535 14.590 4.282 1.00 86.44 122 ASN A C 1
ATOM 989 O O . ASN A 1 122 ? 11.646 13.778 5.197 1.00 86.44 122 ASN A O 1
ATOM 993 N N . GLU A 1 123 ? 12.584 15.109 3.647 1.00 87.19 123 GLU A N 1
ATOM 994 C CA . GLU A 1 123 ? 13.979 14.725 3.906 1.00 87.19 123 GLU A CA 1
ATOM 995 C C . GLU A 1 123 ? 14.444 14.997 5.348 1.00 87.19 123 GLU A C 1
ATOM 997 O O . GLU A 1 123 ? 15.423 14.410 5.802 1.00 87.19 123 GLU A O 1
ATOM 1002 N N . SER A 1 124 ? 13.747 15.860 6.100 1.00 88.06 124 SER A N 1
ATOM 1003 C CA . SER A 1 124 ? 14.104 16.173 7.493 1.00 88.06 124 SER A CA 1
ATOM 1004 C C . SER A 1 124 ? 13.704 15.090 8.501 1.00 88.06 124 SER A C 1
ATOM 1006 O O . SER A 1 124 ? 14.034 15.204 9.683 1.00 88.06 124 SER A O 1
ATOM 1008 N N . THR A 1 125 ? 12.985 14.047 8.073 1.00 83.06 125 THR A N 1
ATOM 1009 C CA . THR A 1 125 ? 12.503 12.980 8.955 1.00 83.06 125 THR A CA 1
ATOM 1010 C C . THR A 1 125 ? 12.575 11.613 8.291 1.00 83.06 125 THR A C 1
ATOM 1012 O O . THR A 1 125 ? 12.270 11.441 7.117 1.00 83.06 125 THR A O 1
ATOM 1015 N N . THR A 1 126 ? 12.909 10.600 9.082 1.00 75.81 126 THR A N 1
ATOM 1016 C CA . THR A 1 126 ? 12.776 9.191 8.688 1.00 75.81 126 THR A CA 1
ATOM 1017 C C . THR A 1 126 ? 11.402 8.614 9.044 1.00 75.81 126 THR A C 1
ATOM 1019 O O . THR A 1 126 ? 11.083 7.499 8.648 1.00 75.81 126 THR A O 1
ATOM 1022 N N . ASN A 1 127 ? 10.566 9.379 9.759 1.00 79.56 127 ASN A N 1
ATOM 1023 C CA . ASN A 1 127 ? 9.292 8.947 10.341 1.00 79.56 127 ASN A CA 1
ATOM 1024 C C . ASN A 1 127 ? 8.118 9.815 9.857 1.00 79.56 127 ASN A C 1
ATOM 1026 O O . ASN A 1 127 ? 7.308 10.285 10.660 1.00 79.56 127 ASN A O 1
ATOM 1030 N N . GLN A 1 128 ? 8.035 10.065 8.547 1.00 84.00 128 GLN A N 1
ATOM 1031 C CA . GLN A 1 128 ? 7.029 10.956 7.953 1.00 84.00 128 GLN A CA 1
ATOM 1032 C C . GLN A 1 128 ? 5.583 10.552 8.290 1.00 84.00 128 GLN A C 1
ATOM 1034 O O . GLN A 1 128 ? 4.748 11.420 8.533 1.00 84.00 128 GLN A O 1
ATOM 1039 N N . PHE A 1 129 ? 5.300 9.251 8.359 1.00 82.88 129 PHE A N 1
ATOM 1040 C CA . PHE A 1 129 ? 3.982 8.722 8.701 1.00 82.88 129 PHE A CA 1
ATOM 1041 C C . PHE A 1 129 ? 4.056 8.001 10.048 1.00 82.88 129 PHE A C 1
ATOM 1043 O O . PHE A 1 129 ? 4.470 6.847 10.127 1.00 82.88 129 PHE A O 1
ATOM 1050 N N . THR A 1 130 ? 3.691 8.699 11.126 1.00 75.31 130 THR A N 1
ATOM 1051 C CA . THR A 1 130 ? 3.686 8.150 12.489 1.00 75.31 130 THR A CA 1
ATOM 1052 C C . THR A 1 130 ? 2.286 8.219 13.084 1.00 75.31 130 THR A C 1
ATOM 1054 O O . THR A 1 130 ? 1.758 9.303 13.319 1.00 75.31 130 THR A O 1
ATOM 1057 N N . ILE A 1 131 ? 1.718 7.059 13.422 1.00 69.56 131 ILE A N 1
ATOM 1058 C CA . ILE A 1 131 ? 0.409 6.951 14.091 1.00 69.56 131 ILE A CA 1
ATOM 1059 C C . ILE A 1 131 ? 0.515 6.760 15.613 1.00 69.56 131 ILE A C 1
ATOM 1061 O O . ILE A 1 131 ? -0.495 6.560 16.287 1.00 69.56 131 ILE A O 1
ATOM 1065 N N . CYS A 1 132 ? 1.721 6.843 16.192 1.00 64.00 132 CYS A N 1
ATOM 1066 C CA . CYS A 1 132 ? 1.950 6.603 17.623 1.00 64.00 132 CYS A CA 1
ATOM 1067 C C . CYS A 1 132 ? 1.073 7.482 18.534 1.00 64.00 132 CYS A C 1
ATOM 1069 O O . CYS A 1 132 ? 0.699 7.041 19.613 1.00 64.00 132 CYS A O 1
ATOM 1071 N N . GLY A 1 133 ? 0.679 8.682 18.088 1.00 59.88 133 GLY A N 1
ATOM 1072 C CA . GLY A 1 133 ? -0.255 9.561 18.806 1.00 59.88 133 GLY A CA 1
ATOM 1073 C C . GLY A 1 133 ? -1.718 9.081 18.847 1.00 59.88 133 GLY A C 1
ATOM 1074 O O . GLY A 1 133 ? -2.491 9.527 19.695 1.00 59.88 133 GLY A O 1
ATOM 1075 N N . ALA A 1 134 ? -2.135 8.207 17.929 1.00 57.31 134 ALA A N 1
ATOM 1076 C CA . ALA A 1 134 ? -3.443 7.543 17.955 1.00 57.31 134 ALA A CA 1
ATOM 1077 C C . ALA A 1 134 ? -3.404 6.285 18.843 1.00 57.31 134 ALA A C 1
ATOM 1079 O O . ALA A 1 134 ? -4.333 6.034 19.612 1.00 57.31 134 ALA A O 1
ATOM 1080 N N . MET A 1 135 ? -2.281 5.558 18.817 1.00 54.38 135 MET A N 1
ATOM 1081 C CA . MET A 1 135 ? -2.021 4.397 19.679 1.00 54.38 135 MET A CA 1
ATOM 1082 C C . MET A 1 135 ? -1.911 4.779 21.164 1.00 54.38 135 MET A C 1
ATOM 1084 O O . MET A 1 135 ? -2.509 4.116 22.007 1.00 54.38 135 MET A O 1
ATOM 1088 N N . THR A 1 136 ? -1.238 5.887 21.507 1.00 50.91 136 THR A N 1
ATOM 1089 C CA . THR A 1 136 ? -1.132 6.382 22.900 1.00 50.91 136 THR A CA 1
ATOM 1090 C C . THR A 1 136 ? -2.465 6.809 23.511 1.00 50.91 136 THR A C 1
ATOM 1092 O O . THR A 1 136 ? -2.567 6.918 24.730 1.00 50.91 136 THR A O 1
ATOM 1095 N N . ARG A 1 137 ? -3.500 7.020 22.690 1.00 57.12 137 ARG A N 1
ATOM 1096 C CA . ARG A 1 137 ? -4.871 7.306 23.139 1.00 57.12 137 ARG A CA 1
ATOM 1097 C C . ARG A 1 137 ? -5.748 6.055 23.257 1.00 57.12 137 ARG A C 1
ATOM 1099 O O . ARG A 1 137 ? -6.892 6.181 23.680 1.00 57.12 137 ARG A O 1
ATOM 1106 N N . GLY A 1 138 ? -5.236 4.867 22.914 1.00 55.19 138 GLY A N 1
ATOM 1107 C CA . GLY A 1 138 ? -5.960 3.596 23.038 1.00 55.19 138 GLY A CA 1
ATOM 1108 C C . GLY A 1 138 ? -7.191 3.473 22.130 1.00 55.19 138 GLY A C 1
ATOM 1109 O O . GLY A 1 138 ? -8.134 2.773 22.479 1.00 55.19 138 GLY A O 1
ATOM 1110 N N . GLN A 1 139 ? -7.221 4.176 20.993 1.00 58.25 139 GLN A N 1
ATOM 1111 C CA . GLN A 1 139 ? -8.422 4.355 20.164 1.00 58.25 139 GLN A CA 1
ATOM 1112 C C . GLN A 1 139 ? -8.263 3.801 18.738 1.00 58.25 139 GLN A C 1
ATOM 1114 O O . GLN A 1 139 ? -8.538 4.492 17.758 1.00 58.25 139 GLN A O 1
ATOM 1119 N N . LEU A 1 140 ? -7.860 2.537 18.591 1.00 64.88 140 LEU A N 1
ATOM 1120 C CA . LEU A 1 140 ? -8.178 1.813 17.356 1.00 64.88 140 LEU A CA 1
ATOM 1121 C C . LEU A 1 140 ? -9.661 1.437 17.419 1.00 64.88 140 LEU A C 1
ATOM 1123 O O . LEU A 1 140 ? -10.072 0.622 18.242 1.00 64.88 140 LEU A O 1
ATOM 1127 N N . HIS A 1 141 ? -10.472 2.088 16.591 1.00 70.94 141 HIS A N 1
ATOM 1128 C CA . HIS A 1 141 ? -11.906 1.847 16.496 1.00 70.94 141 HIS A CA 1
ATOM 1129 C C . HIS A 1 141 ? -12.236 1.182 15.161 1.00 70.94 141 HIS A C 1
ATOM 1131 O O . HIS A 1 141 ? -11.557 1.387 14.155 1.00 70.94 141 HIS A O 1
ATOM 1137 N N . TYR A 1 142 ? -13.284 0.364 15.162 1.00 77.75 142 TYR A N 1
ATOM 1138 C CA . TYR A 1 142 ? -13.791 -0.249 13.942 1.00 77.75 142 TYR A CA 1
ATOM 1139 C C . TYR A 1 142 ? -14.293 0.824 12.966 1.00 77.75 142 TYR A C 1
ATOM 1141 O O . TYR A 1 142 ? -15.029 1.729 13.364 1.00 77.75 142 TYR A O 1
ATOM 1149 N N . VAL A 1 143 ? -13.930 0.686 11.687 1.00 78.31 143 VAL A N 1
ATOM 1150 C CA . VAL A 1 143 ? -14.429 1.536 10.598 1.00 78.31 143 VAL A CA 1
ATOM 1151 C C . VAL A 1 143 ? -15.515 0.767 9.832 1.00 78.31 143 VAL A C 1
ATOM 1153 O O . VAL A 1 143 ? -15.203 -0.265 9.219 1.00 78.31 143 VAL A O 1
ATOM 1156 N N . PRO A 1 144 ? -16.783 1.221 9.852 1.00 82.25 144 PRO A N 1
ATOM 1157 C CA . PRO A 1 144 ? -17.879 0.532 9.174 1.00 82.25 144 PRO A CA 1
ATOM 1158 C C . PRO A 1 144 ? -17.723 0.554 7.650 1.00 82.25 144 PRO A C 1
ATOM 1160 O O . PRO A 1 144 ? -16.952 1.337 7.095 1.00 82.25 144 PRO A O 1
ATOM 1163 N N . TYR A 1 145 ? -18.452 -0.328 6.968 1.00 88.19 145 TYR A N 1
ATOM 1164 C CA . TYR A 1 145 ? -18.560 -0.292 5.509 1.00 88.19 145 TYR A CA 1
ATOM 1165 C C . TYR A 1 145 ? -19.392 0.909 5.056 1.00 88.19 145 TYR A C 1
ATOM 1167 O O . TYR A 1 145 ? -20.297 1.359 5.764 1.00 88.19 145 TYR A O 1
ATOM 1175 N N . GLU A 1 146 ? -19.103 1.411 3.859 1.00 82.88 146 GLU A N 1
ATOM 1176 C CA . GLU A 1 146 ? -19.917 2.459 3.246 1.00 82.88 146 GLU A CA 1
ATOM 1177 C C . GLU A 1 146 ? -21.280 1.859 2.856 1.00 82.88 146 GLU A C 1
ATOM 1179 O O . GLU A 1 146 ? -21.348 0.847 2.153 1.00 82.88 146 GLU A O 1
ATOM 1184 N N . MET A 1 147 ? -22.377 2.429 3.375 1.00 61.69 147 MET A N 1
ATOM 1185 C CA . MET A 1 147 ? -23.727 1.986 3.008 1.00 61.69 147 MET A CA 1
ATOM 1186 C C . MET A 1 147 ? -23.967 2.295 1.527 1.00 61.69 147 MET A C 1
ATOM 1188 O O . MET A 1 147 ? -23.755 3.428 1.098 1.00 61.69 147 MET A O 1
ATOM 1192 N N . LYS A 1 148 ? -24.393 1.281 0.767 1.00 54.31 148 LYS A N 1
ATOM 1193 C CA . LYS A 1 148 ? -24.847 1.446 -0.619 1.00 54.31 148 LYS A CA 1
ATOM 1194 C C . LYS A 1 148 ? -26.188 2.158 -0.696 1.00 54.31 148 LYS A C 1
ATOM 1196 O O . LYS A 1 148 ? -27.054 1.850 0.154 1.00 54.31 148 LYS A O 1
#

Radius of gyration: 18.45 Å; chains: 1; bounding box: 58×32×44 Å

Foldseek 3Di:
DVLQDDDPLQPPDDPCSVVLSVQQCVLQPHDDDDDPDDDDDDDDDPDDDPDDPPQDPVSVVVVVVSVVSNVSNVVLSCVLLVHDDPDDDDDDDPSVSSHHHHFDDPVVVCVLQVDDPPDDDDPVDPCPRDPVVVVVVVDPDDDGTDDD

pLDDT: mean 81.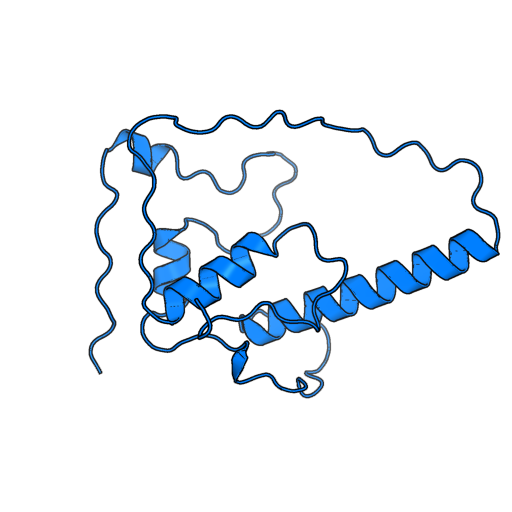39, std 12.93, range [47.44, 95.5]